Protein AF-A0A8S2WIB1-F1 (afdb_monomer_lite)

Radius of gyration: 14.81 Å; chains: 1; bounding box: 32×15×40 Å

Foldseek 3Di:
DEAPDPVVVVVCCVVPVPDDDDHDLVVLLVVLVVVCVVVVVVVVCVPPPVVVVVSVVVSVD

Organism: NCBI:txid392030

Secondary structure (DSSP, 8-state):
-B---HHHHHHHHHH-TTS---B-HHHHHHHHHHHHHHTT-HHHHHH-HHHHHHHHHHHH-

Structure (mmCIF, N/CA/C/O backbone):
data_AF-A0A8S2WIB1-F1
#
_entry.id   AF-A0A8S2WIB1-F1
#
loop_
_atom_site.group_PDB
_atom_site.id
_atom_site.type_symbol
_atom_site.label_atom_id
_atom_site.label_alt_id
_atom_site.label_comp_id
_atom_site.label_asym_id
_atom_site.label_entity_id
_atom_site.label_seq_id
_atom_site.pdbx_PDB_ins_code
_atom_site.Cartn_x
_atom_site.Cartn_y
_atom_site.Cartn_z
_atom_site.occupancy
_atom_site.B_iso_or_equiv
_atom_site.auth_seq_id
_atom_site.auth_comp_id
_atom_site.auth_asym_id
_atom_site.auth_atom_id
_atom_site.pdbx_PDB_model_num
ATOM 1 N N . MET A 1 1 ? 4.516 7.523 -13.968 1.00 84.88 1 MET A N 1
ATOM 2 C CA . MET A 1 1 ? 4.152 6.931 -12.664 1.00 84.88 1 MET A CA 1
ATOM 3 C C . MET A 1 1 ? 2.898 6.107 -12.890 1.00 84.88 1 MET A C 1
ATOM 5 O O . MET A 1 1 ? 2.012 6.614 -13.563 1.00 84.88 1 MET A O 1
ATOM 9 N N . THR A 1 2 ? 2.850 4.856 -12.434 1.00 93.88 2 THR A N 1
ATOM 10 C CA . THR A 1 2 ? 1.724 3.932 -12.697 1.00 93.88 2 THR A CA 1
ATOM 11 C C . THR A 1 2 ? 1.297 3.217 -11.422 1.00 93.88 2 THR A C 1
ATOM 13 O O . THR A 1 2 ? 1.978 3.315 -10.405 1.00 93.88 2 THR A O 1
ATOM 16 N N . ASP A 1 3 ? 0.223 2.439 -11.486 1.00 93.31 3 ASP A N 1
ATOM 17 C CA . ASP A 1 3 ? -0.117 1.493 -10.423 1.00 93.31 3 ASP A CA 1
ATOM 18 C C . ASP A 1 3 ? 0.865 0.305 -10.410 1.00 93.31 3 ASP A C 1
ATOM 20 O O . ASP A 1 3 ? 1.680 0.136 -11.328 1.00 93.31 3 ASP A O 1
ATOM 24 N N . PHE A 1 4 ? 0.811 -0.508 -9.352 1.00 92.12 4 PHE A N 1
ATOM 25 C CA . PHE A 1 4 ? 1.739 -1.620 -9.091 1.00 92.12 4 PHE A CA 1
ATOM 26 C C . PHE A 1 4 ? 1.338 -2.925 -9.800 1.00 92.12 4 PHE A C 1
ATOM 28 O O . PHE A 1 4 ? 1.482 -4.024 -9.267 1.00 92.12 4 PHE A O 1
ATOM 35 N N . GLU A 1 5 ? 0.822 -2.819 -11.021 1.00 94.31 5 GLU A N 1
ATOM 36 C CA . GLU A 1 5 ? 0.431 -3.986 -11.804 1.00 94.31 5 GLU A CA 1
ATOM 37 C C . GLU A 1 5 ? 1.652 -4.683 -12.404 1.00 94.31 5 GLU A C 1
ATOM 39 O O . GLU A 1 5 ? 2.481 -4.073 -13.085 1.00 94.31 5 GLU A O 1
ATOM 44 N N . THR A 1 6 ? 1.745 -5.999 -12.206 1.00 94.75 6 THR A N 1
ATOM 45 C CA . THR A 1 6 ? 2.870 -6.800 -12.703 1.00 94.75 6 THR A CA 1
ATOM 46 C C . THR A 1 6 ? 3.030 -6.713 -14.220 1.00 94.75 6 THR A C 1
ATOM 48 O O . THR A 1 6 ? 4.161 -6.693 -14.701 1.00 94.75 6 THR A O 1
ATOM 51 N N . GLY A 1 7 ? 1.925 -6.643 -14.972 1.00 96.31 7 GLY A N 1
ATOM 52 C CA . GLY A 1 7 ? 1.955 -6.474 -16.428 1.00 96.31 7 GLY A CA 1
ATOM 53 C C . GLY A 1 7 ? 2.651 -5.174 -16.820 1.00 96.31 7 GLY A C 1
ATOM 54 O O . GLY A 1 7 ? 3.664 -5.204 -17.511 1.00 96.31 7 GLY A O 1
ATOM 55 N N . THR A 1 8 ? 2.187 -4.054 -16.269 1.00 95.00 8 THR A N 1
ATOM 56 C CA . THR A 1 8 ? 2.766 -2.726 -16.501 1.00 95.00 8 THR A CA 1
ATOM 57 C C . THR A 1 8 ? 4.242 -2.662 -16.107 1.00 95.00 8 THR A C 1
ATOM 59 O O . THR A 1 8 ? 5.066 -2.201 -16.896 1.00 95.00 8 THR A O 1
ATOM 62 N N . ILE A 1 9 ? 4.615 -3.190 -14.936 1.00 95.25 9 ILE A N 1
ATOM 63 C CA . ILE A 1 9 ? 6.018 -3.231 -14.486 1.00 95.25 9 ILE A CA 1
ATOM 64 C C . ILE A 1 9 ? 6.888 -4.022 -15.473 1.00 95.25 9 ILE A C 1
ATOM 66 O O . ILE A 1 9 ? 7.979 -3.575 -15.830 1.00 95.25 9 ILE A O 1
ATOM 70 N N . LYS A 1 10 ? 6.422 -5.192 -15.927 1.00 96.38 10 LYS A N 1
ATOM 71 C CA . LYS A 1 10 ? 7.156 -6.029 -16.887 1.00 96.38 10 LYS A CA 1
ATOM 72 C C . LYS A 1 10 ? 7.285 -5.346 -18.246 1.00 96.38 10 LYS A C 1
ATOM 74 O O . LYS A 1 10 ? 8.385 -5.297 -18.784 1.00 96.38 10 LYS A O 1
ATOM 79 N N . SER A 1 11 ? 6.202 -4.777 -18.771 1.00 96.31 11 SER A N 1
ATOM 80 C CA . SER A 1 11 ? 6.206 -4.080 -20.060 1.00 96.31 11 SER A CA 1
ATOM 81 C C . SER A 1 11 ? 7.113 -2.852 -20.054 1.00 96.31 11 SER A C 1
ATOM 83 O O . SER A 1 11 ? 7.832 -2.632 -21.023 1.00 96.31 11 SER A O 1
ATOM 85 N N . VAL A 1 12 ? 7.136 -2.078 -18.962 1.00 95.62 12 VAL A N 1
ATOM 86 C CA . VAL A 1 12 ? 8.054 -0.937 -18.833 1.00 95.62 12 VAL A CA 1
ATOM 87 C C . VAL A 1 12 ? 9.505 -1.413 -18.786 1.00 95.62 12 VAL A C 1
ATOM 89 O O . VAL A 1 12 ? 10.333 -0.850 -19.491 1.00 95.62 12 VAL A O 1
ATOM 9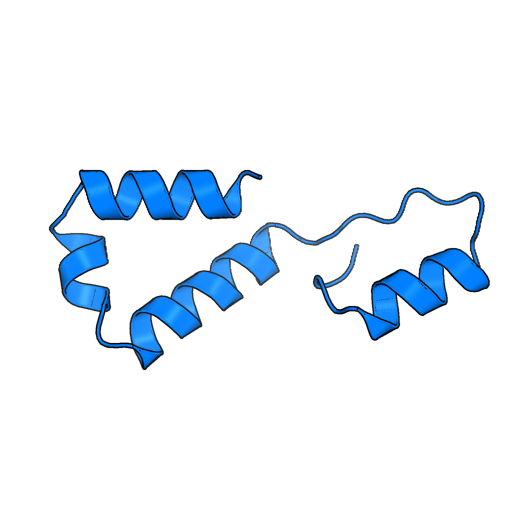2 N N . LYS A 1 13 ? 9.817 -2.475 -18.032 1.00 95.00 13 LYS A N 1
ATOM 93 C CA . LYS A 1 13 ? 11.176 -3.046 -18.006 1.00 95.00 13 LYS A CA 1
ATOM 94 C C . LYS A 1 13 ? 11.633 -3.560 -19.375 1.00 95.00 13 LYS A C 1
ATOM 96 O O . LYS A 1 13 ? 12.793 -3.375 -19.717 1.00 95.00 13 LYS A O 1
ATOM 101 N N . ASP A 1 14 ? 10.737 -4.181 -20.141 1.00 97.31 14 ASP A N 1
ATOM 102 C CA . ASP A 1 14 ? 11.037 -4.725 -21.474 1.00 97.31 14 ASP A CA 1
ATOM 103 C C . ASP A 1 14 ? 11.213 -3.625 -22.533 1.00 97.31 14 ASP A C 1
ATOM 105 O O . ASP A 1 14 ? 12.169 -3.637 -23.304 1.00 97.31 14 ASP A O 1
ATOM 109 N N . LYS A 1 15 ? 10.301 -2.645 -22.573 1.00 97.75 15 LYS A N 1
ATOM 110 C CA . LYS A 1 15 ? 10.284 -1.607 -23.618 1.00 97.75 15 LYS A CA 1
ATOM 111 C C . LYS A 1 15 ? 11.133 -0.383 -23.295 1.00 97.75 15 LYS A C 1
ATOM 113 O O . LYS A 1 15 ? 11.534 0.328 -24.210 1.00 97.75 15 LYS A O 1
ATOM 118 N N . LEU A 1 16 ? 11.388 -0.117 -22.016 1.00 95.81 16 LEU A N 1
ATOM 119 C CA . LEU A 1 16 ? 12.085 1.073 -21.522 1.00 95.81 16 LEU A CA 1
ATOM 120 C C . LEU A 1 16 ? 13.150 0.681 -20.474 1.00 95.81 16 LEU A C 1
ATOM 122 O O . LEU A 1 16 ? 13.101 1.162 -19.340 1.00 95.81 16 LEU A O 1
ATOM 126 N N . PRO A 1 17 ? 14.132 -0.174 -20.829 1.00 93.44 17 PRO A N 1
ATOM 127 C CA . PRO A 1 17 ? 15.038 -0.811 -19.864 1.00 93.44 17 PRO A CA 1
ATOM 128 C C . PRO A 1 17 ? 15.919 0.172 -19.080 1.00 93.44 17 PRO A C 1
ATOM 130 O O . PRO A 1 17 ? 16.338 -0.130 -17.967 1.00 93.44 17 PRO A O 1
ATOM 133 N N . ASN A 1 18 ? 16.168 1.364 -19.630 1.00 96.06 18 ASN A N 1
ATOM 134 C CA . ASN A 1 18 ? 17.020 2.386 -19.015 1.00 96.06 18 ASN A CA 1
ATOM 135 C C . ASN A 1 18 ? 16.237 3.412 -18.178 1.00 96.06 18 ASN A C 1
ATOM 137 O O . ASN A 1 18 ? 16.818 4.383 -17.694 1.00 96.06 18 ASN A O 1
ATOM 141 N N . ILE A 1 19 ? 14.919 3.242 -18.031 1.00 94.75 19 ILE A N 1
ATOM 142 C CA . ILE A 1 19 ? 14.072 4.170 -17.279 1.00 94.75 19 ILE A CA 1
ATOM 143 C C . ILE A 1 19 ? 13.791 3.614 -15.887 1.00 94.75 19 ILE A C 1
ATOM 145 O O . ILE A 1 19 ? 13.394 2.462 -15.712 1.00 94.75 19 ILE A O 1
ATOM 149 N N . LEU A 1 20 ? 13.905 4.485 -14.883 1.00 92.75 20 LEU A N 1
ATOM 150 C CA . LEU A 1 20 ? 13.408 4.193 -13.548 1.00 92.75 20 LEU A CA 1
ATOM 151 C C . LEU A 1 20 ? 11.875 4.240 -13.541 1.00 92.75 20 LEU A C 1
ATOM 153 O O . LEU A 1 20 ? 11.259 5.310 -13.514 1.00 92.75 20 LEU A O 1
ATOM 157 N N . HIS A 1 21 ? 11.250 3.066 -13.536 1.00 92.94 21 HIS A N 1
ATOM 158 C CA . HIS A 1 21 ? 9.817 2.945 -13.299 1.00 92.94 21 HIS A CA 1
ATOM 159 C C . HIS A 1 21 ? 9.482 3.326 -11.850 1.00 92.94 21 HIS A C 1
ATOM 161 O O . HIS A 1 21 ? 10.128 2.863 -10.913 1.00 92.94 21 HIS A O 1
ATOM 167 N N . LYS A 1 22 ? 8.470 4.182 -11.664 1.00 92.62 22 LYS A N 1
ATOM 168 C CA . LYS A 1 22 ? 7.962 4.589 -10.345 1.00 92.62 22 LYS A CA 1
ATOM 169 C C . LYS A 1 22 ? 6.486 4.232 -10.219 1.00 92.62 22 LYS A C 1
ATOM 171 O O . LYS A 1 22 ? 5.678 4.655 -11.056 1.00 92.62 22 LYS A O 1
ATOM 176 N N . GLY A 1 23 ? 6.149 3.518 -9.150 1.00 92.38 23 GLY A N 1
ATOM 177 C CA . GLY A 1 23 ? 4.770 3.281 -8.737 1.00 92.38 23 GLY A CA 1
ATOM 178 C C . GLY A 1 23 ? 4.138 4.514 -8.080 1.00 92.38 23 GLY A C 1
ATOM 179 O O . GLY A 1 23 ? 4.840 5.398 -7.583 1.00 92.38 23 GLY A O 1
ATOM 180 N N . CYS A 1 24 ? 2.810 4.596 -8.098 1.00 94.06 24 CYS A N 1
ATOM 181 C CA . CYS A 1 24 ? 2.044 5.661 -7.459 1.00 94.06 24 CYS A CA 1
ATOM 182 C C . CYS A 1 24 ? 1.656 5.274 -6.027 1.00 94.06 24 CYS A C 1
ATOM 184 O O . CYS A 1 24 ? 0.743 4.474 -5.818 1.00 94.06 24 CYS A O 1
ATOM 186 N N . LEU A 1 25 ? 2.301 5.890 -5.032 1.00 93.56 25 LEU A N 1
ATOM 187 C CA . LEU A 1 25 ? 1.982 5.675 -3.614 1.00 93.56 25 LEU A CA 1
ATOM 188 C C . LEU A 1 25 ? 0.528 6.045 -3.276 1.00 93.56 25 LEU A C 1
ATOM 190 O O . LEU A 1 25 ? -0.115 5.383 -2.463 1.00 93.56 25 LEU A O 1
ATOM 194 N N . PHE A 1 26 ? -0.008 7.089 -3.915 1.00 93.75 26 PHE A N 1
ATOM 195 C CA . PHE A 1 26 ? -1.383 7.537 -3.703 1.00 93.75 26 PHE A CA 1
ATOM 196 C C . PHE A 1 26 ? -2.403 6.469 -4.123 1.00 93.75 26 PHE A C 1
ATOM 198 O O . PHE A 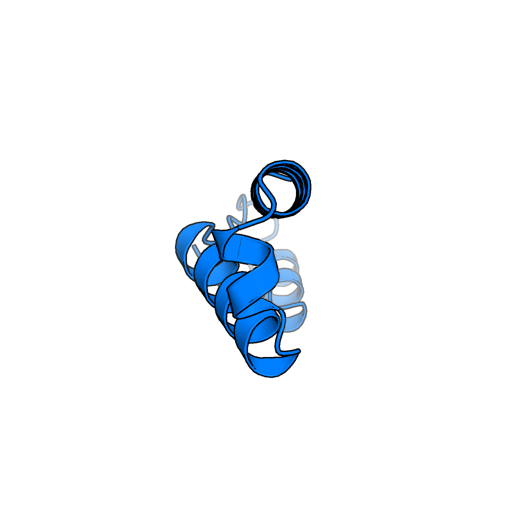1 26 ? -3.241 6.073 -3.312 1.00 93.75 26 PHE A O 1
ATOM 205 N N . HIS A 1 27 ? -2.297 5.936 -5.345 1.00 94.94 27 HIS A N 1
ATOM 206 C CA . HIS A 1 27 ? -3.189 4.863 -5.795 1.00 94.94 27 HIS A CA 1
ATOM 207 C C . HIS A 1 27 ? -2.981 3.567 -5.009 1.00 94.94 27 HIS A C 1
ATOM 209 O O . HIS A 1 27 ? -3.954 2.876 -4.708 1.00 94.94 27 HIS A O 1
ATOM 215 N N . PHE A 1 28 ? -1.748 3.263 -4.595 1.00 94.88 28 PHE A N 1
ATOM 216 C CA . PHE A 1 28 ? -1.489 2.115 -3.727 1.00 94.88 28 PHE A CA 1
ATOM 217 C C . PHE A 1 28 ? -2.184 2.253 -2.369 1.00 94.88 28 PHE A C 1
ATOM 219 O O . PHE A 1 28 ? -2.880 1.338 -1.933 1.00 94.88 28 PHE A O 1
ATOM 226 N N . SER A 1 29 ? -2.101 3.432 -1.748 1.00 95.69 29 SER A N 1
ATOM 227 C CA . SER A 1 29 ? -2.787 3.727 -0.484 1.00 95.69 29 SER A CA 1
ATOM 228 C C . SER A 1 29 ? -4.304 3.559 -0.611 1.00 95.69 29 SER A C 1
ATOM 230 O O . SER A 1 29 ? -4.950 2.984 0.266 1.00 95.69 29 SER A O 1
ATOM 232 N N . GLN A 1 30 ? -4.884 4.008 -1.730 1.00 96.19 30 GLN A N 1
ATOM 233 C CA . GLN A 1 30 ? -6.303 3.801 -2.025 1.00 96.19 30 GLN A CA 1
ATOM 234 C C . GLN A 1 30 ? -6.648 2.319 -2.214 1.00 96.19 30 GLN A C 1
ATOM 236 O O . GLN A 1 30 ? -7.684 1.871 -1.722 1.00 96.19 30 GLN A O 1
ATOM 241 N N . ALA A 1 31 ? -5.806 1.548 -2.905 1.00 96.75 31 ALA A N 1
ATOM 242 C CA . ALA A 1 31 ? -6.013 0.114 -3.097 1.00 96.75 31 ALA A CA 1
ATOM 243 C C . ALA A 1 31 ? -5.988 -0.648 -1.761 1.00 96.75 31 ALA A C 1
ATOM 245 O O . ALA A 1 31 ? -6.880 -1.459 -1.502 1.00 96.75 31 ALA A O 1
ATOM 246 N N . VAL A 1 32 ? -5.032 -0.334 -0.878 1.00 97.12 32 VAL A N 1
ATOM 247 C CA . VAL A 1 32 ? -4.976 -0.890 0.484 1.00 97.12 32 VAL A CA 1
ATOM 248 C C . VAL A 1 32 ? -6.222 -0.503 1.281 1.00 97.12 32 VAL A C 1
ATOM 250 O O . VAL A 1 32 ? -6.825 -1.358 1.928 1.00 97.12 32 VAL A O 1
ATOM 253 N N . TRP A 1 33 ? -6.673 0.750 1.192 1.00 97.88 33 TRP A N 1
ATOM 254 C CA . TRP A 1 33 ? -7.899 1.185 1.863 1.00 97.88 33 TRP A CA 1
ATOM 255 C C . TRP A 1 33 ? -9.138 0.404 1.405 1.00 97.88 33 TRP A C 1
ATOM 257 O O . TRP A 1 33 ? -9.898 -0.085 2.241 1.00 97.88 33 TRP A O 1
ATOM 267 N N . ARG A 1 34 ? -9.308 0.194 0.094 1.00 98.38 34 ARG A N 1
ATOM 268 C CA . ARG A 1 34 ? -10.409 -0.628 -0.441 1.00 98.38 34 ARG A CA 1
ATOM 269 C C . ARG A 1 34 ? -10.355 -2.065 0.084 1.00 98.38 34 ARG A C 1
ATOM 271 O O . ARG A 1 34 ? -11.400 -2.632 0.380 1.00 98.38 34 ARG A O 1
ATOM 278 N N . GLN A 1 35 ? -9.160 -2.639 0.249 1.00 98.19 35 GLN A N 1
ATOM 279 C CA . GLN A 1 35 ? -8.983 -3.975 0.839 1.00 98.19 35 GLN A CA 1
ATOM 280 C C . GLN A 1 35 ? -9.329 -4.020 2.330 1.00 98.19 35 GLN A C 1
ATOM 282 O O . GLN A 1 35 ? -9.895 -4.997 2.814 1.00 98.19 35 GLN A O 1
ATOM 287 N N . ILE A 1 36 ? -9.018 -2.961 3.075 1.00 98.44 36 ILE A N 1
ATOM 288 C CA . ILE A 1 36 ? -9.428 -2.834 4.479 1.00 98.44 36 ILE A CA 1
ATOM 289 C C . ILE A 1 36 ? -10.953 -2.803 4.577 1.00 98.44 36 ILE A C 1
ATOM 291 O O . ILE A 1 36 ? -11.529 -3.490 5.419 1.00 98.44 36 ILE A O 1
ATOM 295 N N . GLN A 1 37 ? -11.611 -2.044 3.700 1.00 98.56 37 GLN A N 1
ATOM 296 C CA . GLN A 1 37 ? -13.069 -1.967 3.649 1.00 98.56 37 GLN A CA 1
ATOM 297 C C . GLN A 1 37 ? -13.703 -3.303 3.245 1.00 98.56 37 GLN A C 1
ATOM 299 O O . GLN A 1 37 ? -14.593 -3.782 3.943 1.00 98.56 37 GLN A O 1
ATOM 304 N N . SER A 1 38 ? -13.224 -3.938 2.171 1.00 98.62 38 SER A N 1
ATOM 305 C CA . SER A 1 38 ? -13.797 -5.195 1.664 1.00 98.62 38 SER A CA 1
ATOM 306 C C . SER A 1 38 ? -13.671 -6.357 2.651 1.00 98.62 38 SER A C 1
ATOM 308 O O . SER A 1 38 ? -14.509 -7.254 2.652 1.00 98.62 38 SER A O 1
ATOM 310 N N . LYS A 1 39 ? -12.656 -6.329 3.520 1.00 98.19 39 LYS A N 1
ATOM 311 C CA . LYS A 1 39 ? -12.440 -7.333 4.571 1.00 98.19 39 LYS A CA 1
ATOM 312 C C . LYS A 1 39 ? -13.143 -7.006 5.893 1.00 98.19 39 LYS A C 1
ATOM 314 O O . LYS A 1 39 ? -12.920 -7.707 6.875 1.00 98.19 39 LYS A O 1
ATOM 319 N N . GLY A 1 40 ? -13.941 -5.937 5.957 1.00 98.31 40 GLY A N 1
ATOM 320 C CA . GLY A 1 40 ? -14.622 -5.517 7.188 1.00 98.31 40 GLY A CA 1
ATOM 321 C C . GLY A 1 40 ? -13.681 -4.971 8.270 1.00 98.31 40 GLY A C 1
ATOM 322 O O . GLY A 1 40 ? -14.062 -4.858 9.430 1.00 98.31 40 GLY A O 1
ATOM 323 N N . LEU A 1 41 ? -12.447 -4.603 7.912 1.00 98.56 41 LEU A N 1
ATOM 324 C CA . LEU A 1 41 ? -11.416 -4.141 8.849 1.00 98.56 41 LEU A CA 1
ATOM 325 C C . LEU A 1 41 ? -11.483 -2.630 9.114 1.00 98.56 41 LEU A C 1
ATOM 327 O O . LEU A 1 41 ? -10.610 -2.081 9.782 1.00 98.56 41 LEU A O 1
ATOM 331 N N . THR A 1 42 ? -12.504 -1.937 8.605 1.00 98.62 42 THR A N 1
ATOM 332 C CA . THR A 1 42 ? -12.650 -0.481 8.739 1.00 98.62 42 THR A CA 1
ATOM 333 C C . THR A 1 42 ? -12.672 -0.018 10.193 1.00 98.62 42 THR A C 1
ATOM 335 O O . THR A 1 42 ? -11.972 0.937 10.520 1.00 98.62 42 THR A O 1
ATOM 338 N N . THR A 1 43 ? -13.440 -0.681 11.062 1.00 98.62 43 THR A N 1
ATOM 339 C CA . THR A 1 43 ? -13.512 -0.334 12.492 1.00 98.62 43 THR A CA 1
ATOM 340 C C . THR A 1 43 ? -12.158 -0.538 13.161 1.00 98.62 43 THR A C 1
ATOM 342 O O . THR A 1 43 ? -11.620 0.393 13.755 1.00 98.62 43 THR A O 1
ATOM 345 N N . LYS A 1 44 ? -11.527 -1.698 12.931 1.00 98.50 44 LYS A N 1
ATOM 346 C CA . LYS A 1 44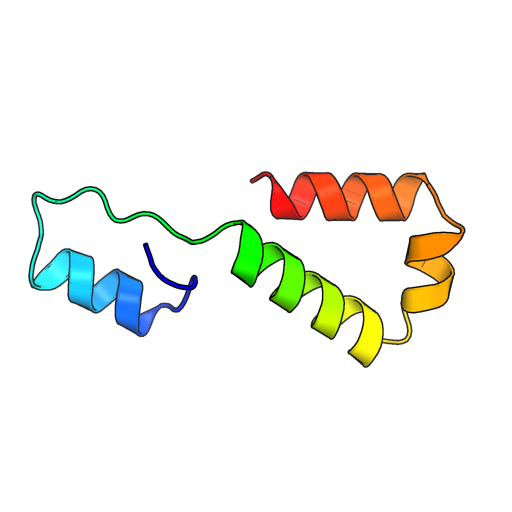 ? -10.184 -1.996 13.443 1.00 98.50 44 LYS A CA 1
ATOM 347 C C . LYS A 1 44 ? -9.156 -0.955 12.996 1.00 98.50 44 LYS A C 1
ATOM 349 O O . LYS A 1 44 ? -8.399 -0.458 13.811 1.00 98.50 44 LYS A O 1
ATOM 354 N N . TYR A 1 45 ? -9.163 -0.550 11.728 1.00 98.38 45 TYR A N 1
ATOM 355 C CA . TYR A 1 45 ? -8.269 0.503 11.237 1.00 98.38 45 TYR A CA 1
ATOM 356 C C . TYR A 1 45 ? -8.467 1.862 11.922 1.00 98.38 45 TYR A C 1
ATOM 358 O O . TYR A 1 45 ? -7.514 2.631 12.060 1.00 98.38 45 TYR A O 1
ATOM 366 N N . LYS A 1 46 ? -9.694 2.196 12.327 1.00 98.00 46 LYS A N 1
ATOM 367 C CA . LYS A 1 46 ? -9.992 3.476 12.980 1.00 98.00 46 LYS A CA 1
ATOM 368 C C . LYS A 1 46 ? -9.602 3.475 14.455 1.00 98.00 46 LYS A C 1
ATOM 370 O O . LYS A 1 46 ? -9.070 4.482 14.922 1.00 98.00 46 LYS A O 1
ATOM 375 N N . GLU A 1 47 ? -9.859 2.369 15.142 1.00 98.50 47 GLU A N 1
ATOM 376 C CA . GLU A 1 47 ? -9.815 2.278 16.605 1.00 98.50 47 GLU A CA 1
ATOM 377 C C . GLU A 1 47 ? -8.517 1.657 17.141 1.00 98.50 47 GLU A C 1
ATOM 379 O O . GLU A 1 47 ? -8.066 2.033 18.218 1.00 98.50 47 GLU A O 1
ATOM 384 N N . ASP A 1 48 ? -7.876 0.760 16.387 1.00 98.56 48 ASP A N 1
ATOM 385 C CA . ASP A 1 48 ? -6.618 0.112 16.770 1.00 98.56 48 ASP A CA 1
ATOM 386 C C . ASP A 1 48 ? -5.427 0.861 16.150 1.00 98.56 48 ASP A C 1
ATOM 388 O O . ASP A 1 48 ? -5.134 0.767 14.951 1.00 98.56 48 ASP A O 1
ATOM 392 N N . GLU A 1 49 ? -4.730 1.635 16.984 1.00 98.12 49 GLU A N 1
ATOM 393 C CA . GLU A 1 49 ? -3.566 2.420 16.575 1.00 98.12 49 GLU A CA 1
ATOM 394 C C . GLU A 1 49 ? -2.417 1.547 16.062 1.00 98.12 49 GLU A C 1
ATOM 396 O O . GLU A 1 49 ? -1.785 1.902 15.063 1.00 98.12 49 GLU A O 1
ATOM 401 N N . PHE A 1 50 ? -2.177 0.395 16.690 1.00 98.25 50 PHE A N 1
ATOM 402 C CA . PHE A 1 50 ? -1.109 -0.517 16.295 1.00 98.25 50 PHE A CA 1
ATOM 403 C C . PHE A 1 50 ? -1.399 -1.119 14.920 1.00 98.25 50 PHE A C 1
ATOM 405 O O . PHE A 1 50 ? -0.540 -1.127 14.035 1.00 98.25 50 PHE A O 1
ATOM 412 N N . PHE A 1 51 ? -2.635 -1.555 14.684 1.00 98.06 51 PHE A N 1
ATOM 41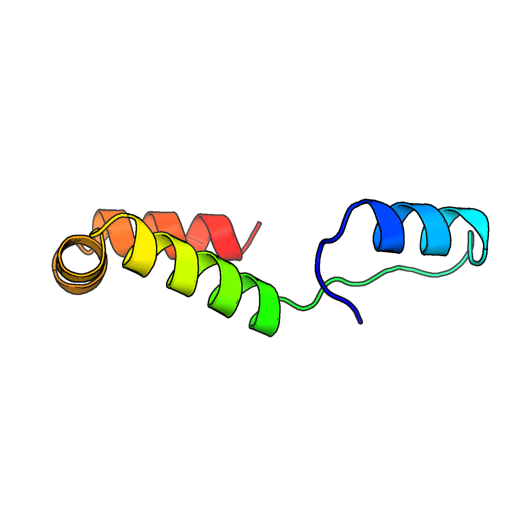3 C CA . PHE A 1 51 ? -3.058 -2.032 13.370 1.00 98.06 51 PHE A CA 1
ATOM 414 C C . PHE A 1 51 ? -2.947 -0.935 12.304 1.00 98.06 51 PHE A C 1
ATOM 416 O O . PHE A 1 51 ? -2.405 -1.175 11.222 1.00 98.06 51 PHE A O 1
ATOM 423 N N . ARG A 1 52 ? -3.391 0.289 12.608 1.00 97.44 52 ARG A N 1
ATOM 424 C CA . ARG A 1 52 ? -3.263 1.437 11.699 1.00 97.44 52 ARG A CA 1
ATOM 425 C C . ARG A 1 52 ? -1.805 1.766 11.379 1.00 97.44 52 ARG A C 1
ATOM 427 O O . ARG A 1 52 ? -1.500 2.074 10.226 1.00 97.44 52 ARG A O 1
ATOM 434 N N . LEU A 1 53 ? -0.911 1.709 12.366 1.00 97.62 53 LEU A N 1
ATOM 435 C CA . LEU A 1 53 ? 0.521 1.943 12.174 1.00 97.62 53 LEU A CA 1
ATOM 436 C C . LEU A 1 53 ? 1.136 0.883 11.255 1.00 97.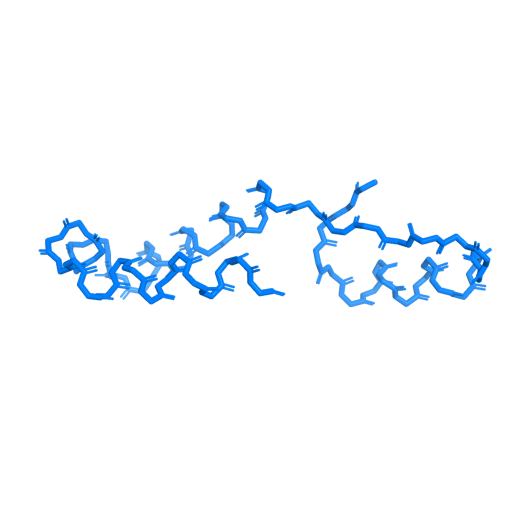62 53 LEU A C 1
ATOM 438 O O . LEU A 1 53 ? 1.803 1.246 10.289 1.00 97.62 53 LEU A O 1
ATOM 442 N N . ASN A 1 54 ? 0.833 -0.396 11.484 1.00 97.19 54 ASN A N 1
ATOM 443 C CA . ASN A 1 54 ? 1.304 -1.492 10.632 1.00 97.19 54 ASN A CA 1
ATOM 444 C C . ASN A 1 54 ? 0.827 -1.345 9.179 1.00 97.19 54 ASN A C 1
ATOM 446 O O . ASN A 1 54 ? 1.599 -1.550 8.246 1.00 97.19 54 ASN A O 1
ATOM 450 N N . VAL A 1 55 ? -0.426 -0.933 8.961 1.00 97.06 55 VAL A N 1
ATOM 451 C CA . VAL A 1 55 ? -0.936 -0.651 7.607 1.00 97.06 55 VAL A CA 1
ATOM 452 C C . VAL A 1 55 ? -0.176 0.507 6.953 1.00 97.06 55 VAL A C 1
ATOM 454 O O . VAL A 1 55 ? 0.161 0.428 5.773 1.00 97.06 55 VAL A O 1
ATOM 457 N N . LYS A 1 56 ? 0.112 1.584 7.692 1.00 95.50 56 LYS A N 1
ATOM 458 C CA . LYS A 1 56 ? 0.895 2.711 7.158 1.00 95.50 56 LYS A CA 1
ATOM 459 C C . LYS A 1 56 ? 2.326 2.298 6.812 1.00 95.50 56 LYS A C 1
ATOM 461 O O . LYS A 1 56 ? 2.835 2.733 5.786 1.00 95.50 56 LYS A O 1
ATOM 466 N N . GLN A 1 57 ? 2.947 1.449 7.629 1.00 95.19 57 GLN A N 1
ATOM 467 C CA . GLN A 1 57 ? 4.269 0.883 7.349 1.00 95.19 57 GLN A CA 1
ATOM 468 C C . GLN A 1 57 ? 4.250 -0.006 6.101 1.00 95.19 57 GLN A C 1
ATOM 470 O O 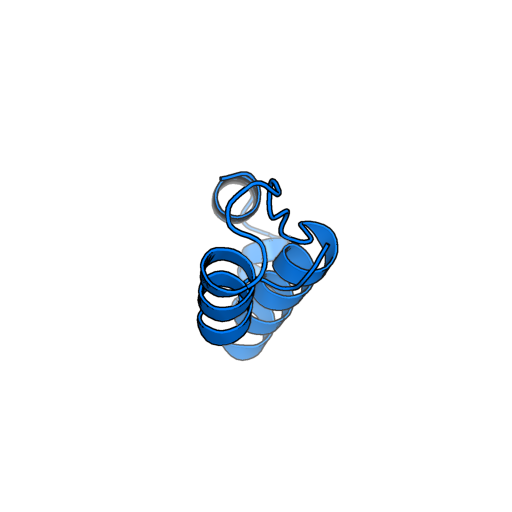. GLN A 1 57 ? 5.135 0.125 5.266 1.00 95.19 57 GLN A O 1
ATOM 475 N N . LEU A 1 58 ? 3.214 -0.834 5.922 1.00 92.81 58 LEU A N 1
ATOM 476 C CA . LEU A 1 58 ? 3.028 -1.644 4.712 1.00 92.81 58 LEU A CA 1
ATOM 477 C C . LEU A 1 58 ? 2.937 -0.788 3.442 1.00 92.81 58 LEU A C 1
ATOM 479 O O . LEU A 1 58 ? 3.451 -1.182 2.405 1.00 92.81 58 LEU A O 1
ATOM 483 N N . ILE A 1 59 ? 2.267 0.365 3.514 1.00 93.06 59 ILE A N 1
ATOM 484 C CA . ILE A 1 59 ? 2.133 1.291 2.380 1.00 93.06 59 ILE A CA 1
ATOM 485 C C . ILE A 1 59 ? 3.459 2.005 2.067 1.00 93.06 59 ILE A C 1
ATOM 487 O O . ILE A 1 59 ? 3.680 2.399 0.927 1.00 93.06 59 ILE A O 1
ATOM 491 N N . ALA A 1 60 ? 4.316 2.204 3.072 1.00 85.81 60 ALA A N 1
ATOM 492 C CA . ALA A 1 60 ? 5.572 2.945 2.955 1.00 85.81 60 ALA A CA 1
ATOM 493 C C . ALA A 1 60 ? 6.769 2.110 2.449 1.00 85.81 60 ALA A C 1
ATOM 495 O O . ALA A 1 60 ? 7.822 2.694 2.188 1.00 85.81 60 ALA A O 1
ATOM 496 N N . LEU A 1 61 ? 6.616 0.784 2.340 1.00 58.81 61 LEU A N 1
ATOM 497 C CA . LEU A 1 61 ? 7.597 -0.162 1.787 1.00 58.81 61 LEU A CA 1
ATOM 498 C C . LEU A 1 61 ? 7.361 -0.392 0.288 1.00 58.81 61 LEU A C 1
ATOM 500 O O . LEU A 1 61 ? 8.372 -0.521 -0.438 1.00 58.81 61 LEU A O 1
#

Sequence (61 aa):
MTDFETGTIKSVKDKLPNILHKGCLFHFSQAVWRQIQSKGLTTKYKEDEFFRLNVKQLIAL

pLDDT: mean 95.17, std 5.45, range [58.81, 98.62]